Protein AF-A0A9P6AZ97-F1 (afdb_monomer_lite)

Foldseek 3Di:
DDDPCVVLVVLVVVLVVLVVCVVVLLVVLVVVLVVLVVVLVVLVVVLVVLVVVLVVCVVPVPDDPVVSVVSVVVSVVSVVVSVVSVVVSVVSVVVSVVVVVVSVVVSLVSLVVSCVVPVVRDPVVPPDDDDDVPDDPDPPPPDPPDPDDPPPPPPPDDDD

InterPro domains:
  IPR024610 Inhibitor of growth protein, N-terminal histone-binding [PF12998] (12-104)
  IPR024610 Inhibitor of growth protein, N-terminal histone-binding [SM01408] (11-114)

Secondary structure (DSSP, 8-state):
-----HHHHHHHHHHHHHHHHHHHHHHHHHHHHHHHHHHHHHHHHHHHHHHHHHHHHHHSTTS-HHHHHHHHHHHHHHHHHHHHHHHHHHHHHHHHHHHHHHHHHHHHHHHHHHHHH-TT--GGGG------TTSPPP-----TT--SS-TTSSSS----

Radius of gyration: 26.6 Å; chains: 1; bounding box: 50×42×85 Å

pLDDT: mean 80.73, std 18.34, range [37.97, 96.88]

Organism: NCBI:txid1448309

Sequence (160 aa):
MAQPSGPVQVLLSDYTDTLSSLPGELTRSFSDLRELDAVLRSSIESITRKIMLLTSLVENDTVAPSERLVLILDIADDAQRLKMGSEDKIRVAGKACEELVHTHAHANVLLTQISTVMERFSSTLSVHSTTYPHVAPPRFYPSPASTAADASACLLLVPT

Structure (mmCIF, N/CA/C/O backbone):
data_AF-A0A9P6AZ97-F1
#
_entry.id   AF-A0A9P6AZ97-F1
#
loop_
_atom_site.group_PDB
_atom_site.id
_atom_site.type_symbol
_atom_site.label_atom_id
_atom_site.label_alt_id
_atom_site.label_comp_id
_atom_site.label_asym_id
_atom_site.label_entity_id
_atom_site.label_seq_id
_atom_site.pdbx_PDB_ins_code
_atom_site.Cartn_x
_atom_site.Cartn_y
_atom_site.Cartn_z
_atom_site.occupancy
_atom_site.B_iso_or_equiv
_atom_site.auth_seq_id
_atom_site.auth_comp_id
_atom_site.auth_asym_id
_atom_site.auth_atom_id
_atom_site.pdbx_PDB_model_num
ATOM 1 N N . MET A 1 1 ? 23.359 0.447 -50.391 1.00 37.97 1 MET A N 1
ATOM 2 C CA . MET A 1 1 ? 22.410 -0.220 -49.474 1.00 37.97 1 MET A CA 1
ATOM 3 C C . MET A 1 1 ? 23.175 -0.556 -48.203 1.00 37.97 1 MET A C 1
ATOM 5 O O . MET A 1 1 ? 23.822 -1.589 -48.153 1.00 37.97 1 MET A O 1
ATOM 9 N N . ALA A 1 2 ? 23.226 0.367 -47.243 1.00 43.22 2 ALA A N 1
ATOM 10 C CA . ALA A 1 2 ? 23.949 0.164 -45.989 1.00 43.22 2 ALA A CA 1
ATOM 11 C C . ALA A 1 2 ? 22.929 -0.215 -44.912 1.00 43.22 2 ALA A C 1
ATOM 13 O O . ALA A 1 2 ? 22.147 0.625 -44.480 1.00 43.22 2 ALA A O 1
ATOM 14 N N . GLN A 1 3 ? 22.903 -1.491 -44.541 1.00 52.19 3 GLN A N 1
ATOM 15 C CA . GLN A 1 3 ? 22.182 -1.998 -43.377 1.00 52.19 3 GLN A CA 1
ATOM 16 C C . GLN A 1 3 ? 23.176 -2.095 -42.213 1.00 52.19 3 GLN A C 1
ATOM 18 O O . GLN A 1 3 ? 24.012 -2.997 -42.216 1.00 52.19 3 GLN A O 1
ATOM 23 N N . PRO A 1 4 ? 23.089 -1.191 -41.222 1.00 48.56 4 PRO A N 1
ATOM 24 C CA . PRO A 1 4 ? 23.518 -1.497 -39.863 1.00 48.56 4 PRO A CA 1
ATOM 25 C C . PRO A 1 4 ? 22.366 -1.264 -38.864 1.00 48.56 4 PRO A C 1
ATOM 27 O O . PRO A 1 4 ? 22.580 -0.784 -37.759 1.00 48.56 4 PRO A O 1
ATOM 30 N N . SER A 1 5 ? 21.119 -1.553 -39.254 1.00 59.31 5 SER A N 1
ATOM 31 C CA . SER A 1 5 ? 19.910 -1.256 -38.460 1.00 59.31 5 SER A CA 1
ATOM 32 C C . SER A 1 5 ? 19.482 -2.363 -37.488 1.00 59.31 5 SER A C 1
ATOM 34 O O . SER A 1 5 ? 18.664 -2.109 -36.609 1.00 59.31 5 SER A O 1
ATOM 36 N N . GLY A 1 6 ? 20.048 -3.570 -37.600 1.00 74.75 6 GLY A N 1
ATOM 37 C CA . GLY A 1 6 ? 19.711 -4.721 -36.750 1.00 74.75 6 GLY A CA 1
ATOM 38 C C . GLY A 1 6 ? 19.836 -4.474 -35.236 1.00 74.75 6 GLY A C 1
ATOM 39 O O . GLY A 1 6 ? 18.855 -4.684 -34.527 1.00 74.75 6 GLY A O 1
ATOM 40 N N . PRO A 1 7 ? 20.984 -3.995 -34.713 1.00 81.62 7 PRO A N 1
ATOM 41 C CA . PRO A 1 7 ? 21.157 -3.834 -33.266 1.00 81.62 7 PRO A CA 1
ATOM 42 C C . PRO A 1 7 ? 20.297 -2.704 -32.687 1.00 81.62 7 PRO A C 1
ATOM 44 O O . PRO A 1 7 ? 19.742 -2.850 -31.604 1.00 81.62 7 PRO A O 1
ATOM 47 N N . VAL A 1 8 ? 20.118 -1.602 -33.424 1.00 84.38 8 VAL A N 1
ATOM 48 C CA . VAL A 1 8 ? 19.271 -0.477 -32.989 1.00 84.38 8 VAL A CA 1
ATOM 49 C C . VAL A 1 8 ? 17.804 -0.890 -32.921 1.00 84.38 8 VAL A C 1
ATOM 51 O O . VAL A 1 8 ? 17.103 -0.506 -31.993 1.00 84.38 8 VAL A O 1
ATOM 54 N N . GLN A 1 9 ? 17.337 -1.693 -33.879 1.00 86.00 9 GLN A N 1
ATOM 55 C CA . GLN A 1 9 ? 15.957 -2.166 -33.898 1.00 86.00 9 GLN A CA 1
ATOM 56 C C . GLN A 1 9 ? 15.653 -3.096 -32.716 1.00 86.00 9 GLN A C 1
ATOM 58 O O . GLN A 1 9 ? 14.571 -3.002 -32.144 1.00 86.00 9 GLN A O 1
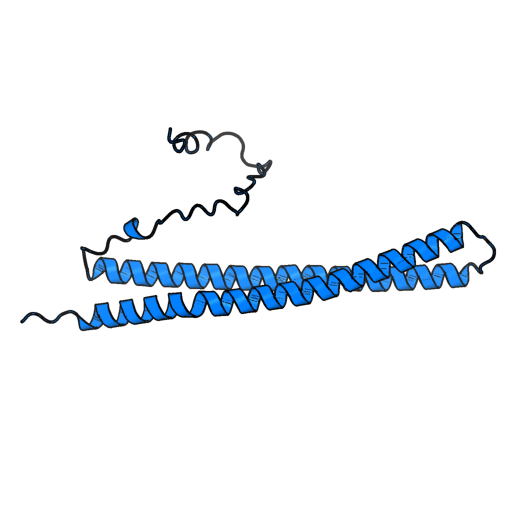ATOM 63 N N . VAL A 1 10 ? 16.613 -3.937 -32.315 1.00 89.81 10 VAL A N 1
ATOM 64 C CA . VAL A 1 10 ? 16.490 -4.779 -31.114 1.00 89.81 10 VAL A CA 1
ATOM 65 C C . VAL A 1 10 ? 16.435 -3.921 -29.848 1.00 89.81 10 VAL A C 1
ATOM 67 O O . VAL A 1 10 ? 15.526 -4.099 -29.045 1.00 89.81 10 VAL A O 1
ATOM 70 N N . LEU A 1 11 ? 17.337 -2.943 -29.700 1.00 89.62 11 LEU A N 1
ATOM 71 C CA . LEU A 1 11 ? 17.352 -2.045 -28.536 1.00 89.62 11 LEU A CA 1
ATOM 72 C C . LEU A 1 11 ? 16.086 -1.180 -28.436 1.00 89.62 11 LEU A C 1
ATOM 74 O O . LEU A 1 11 ? 15.573 -0.953 -27.344 1.00 89.62 11 LEU A O 1
ATOM 78 N N . LEU A 1 12 ? 15.560 -0.703 -29.568 1.00 88.12 12 LEU A N 1
ATOM 79 C CA . LEU A 1 12 ? 14.305 0.051 -29.605 1.00 88.12 12 LEU A CA 1
ATOM 80 C C . LEU A 1 12 ? 13.091 -0.824 -29.291 1.00 88.12 12 LEU A C 1
ATOM 82 O O . LEU A 1 12 ? 12.158 -0.338 -28.653 1.00 88.12 12 LEU A O 1
ATOM 86 N N . SER A 1 13 ? 13.095 -2.087 -29.729 1.00 91.44 13 SER A N 1
ATOM 87 C CA . SER A 1 13 ? 12.058 -3.053 -29.357 1.00 91.44 13 SER A CA 1
ATOM 88 C C . SER A 1 13 ? 12.052 -3.257 -27.847 1.00 91.44 13 SER A C 1
ATOM 90 O O . SER A 1 13 ? 11.027 -3.027 -27.226 1.00 91.44 13 SER A O 1
ATOM 92 N N . ASP A 1 14 ? 13.208 -3.557 -27.251 1.00 91.56 14 ASP A N 1
ATOM 93 C CA . ASP A 1 14 ? 13.346 -3.798 -25.808 1.00 91.56 14 ASP A CA 1
ATOM 94 C C . ASP A 1 14 ? 12.985 -2.556 -24.966 1.00 91.56 14 ASP A C 1
ATOM 96 O O . ASP A 1 14 ? 12.302 -2.628 -23.941 1.00 91.56 14 ASP A O 1
ATOM 100 N N . TYR A 1 15 ? 13.352 -1.365 -25.449 1.00 90.88 15 TYR A N 1
ATOM 101 C CA . TYR A 1 15 ? 12.935 -0.105 -24.833 1.00 90.88 15 TYR A CA 1
ATOM 102 C C . TYR A 1 15 ? 11.414 0.094 -24.903 1.00 90.88 15 TYR A C 1
ATOM 104 O O . TYR A 1 15 ? 10.791 0.494 -23.919 1.00 90.88 15 TYR A O 1
ATOM 112 N N . THR A 1 16 ? 10.802 -0.211 -26.049 1.00 91.62 16 THR A N 1
ATOM 113 C CA . THR A 1 16 ? 9.345 -0.132 -26.229 1.00 91.62 16 THR A CA 1
ATOM 114 C C . THR A 1 16 ? 8.628 -1.149 -25.345 1.00 91.62 16 THR A C 1
ATOM 116 O O . THR A 1 16 ? 7.623 -0.806 -24.723 1.00 91.62 16 THR A O 1
ATOM 119 N N . ASP A 1 17 ? 9.170 -2.360 -25.229 1.00 93.12 17 ASP A N 1
ATOM 120 C CA . ASP A 1 17 ? 8.641 -3.418 -24.374 1.00 93.12 17 ASP A CA 1
ATOM 121 C C . ASP A 1 17 ? 8.677 -2.976 -22.902 1.00 93.12 17 ASP A C 1
ATOM 123 O O . ASP A 1 17 ? 7.646 -3.032 -22.227 1.00 93.12 17 ASP A O 1
ATOM 127 N N . THR A 1 18 ? 9.796 -2.395 -22.452 1.00 92.00 18 THR A N 1
ATOM 128 C CA . THR A 1 18 ? 9.945 -1.795 -21.111 1.00 92.00 18 THR A CA 1
ATOM 129 C C . THR A 1 18 ? 8.915 -0.682 -20.857 1.00 92.00 18 THR A C 1
ATOM 131 O O . THR A 1 18 ? 8.304 -0.616 -19.790 1.00 92.00 18 THR A O 1
ATOM 134 N N . LEU A 1 19 ? 8.678 0.204 -21.832 1.00 90.31 19 LEU A N 1
ATOM 135 C CA . LEU A 1 19 ? 7.667 1.262 -21.704 1.00 90.31 19 LEU A CA 1
ATOM 136 C C . LEU A 1 19 ? 6.235 0.716 -21.691 1.00 90.31 19 LEU A C 1
ATOM 138 O O . LEU A 1 19 ? 5.358 1.301 -21.056 1.00 90.31 19 LEU A O 1
ATOM 142 N N . SER A 1 20 ? 5.990 -0.384 -22.400 1.00 91.94 20 SER A N 1
ATOM 143 C CA . SER A 1 20 ? 4.664 -0.986 -22.508 1.00 91.94 20 SER A CA 1
ATOM 144 C C . SER A 1 20 ? 4.255 -1.770 -21.257 1.00 91.94 20 SER A C 1
ATOM 146 O O . SER A 1 20 ? 3.064 -1.823 -20.946 1.00 91.94 20 SER A O 1
ATOM 148 N N . SER A 1 21 ? 5.213 -2.341 -20.513 1.00 91.50 21 SER A N 1
ATOM 149 C CA . SER A 1 21 ? 4.928 -3.099 -19.285 1.00 91.50 21 SER A CA 1
ATOM 150 C C . SER A 1 21 ? 4.661 -2.194 -18.076 1.00 91.50 21 SER A C 1
ATOM 152 O O . SER A 1 21 ? 3.830 -2.526 -17.224 1.00 91.50 21 SER A O 1
ATOM 154 N N . LEU A 1 22 ? 5.291 -1.014 -18.036 1.00 90.88 22 LEU A N 1
ATOM 155 C CA . LEU A 1 22 ? 5.261 -0.093 -16.897 1.00 90.88 22 LEU A CA 1
ATOM 156 C C . LEU A 1 22 ? 3.840 0.290 -16.420 1.00 90.88 22 LEU A C 1
ATOM 158 O O . LEU A 1 22 ? 3.586 0.216 -15.214 1.00 90.88 22 LEU A O 1
ATOM 162 N N . PRO A 1 23 ? 2.875 0.666 -17.288 1.00 91.56 23 PRO A N 1
ATOM 163 C CA . PRO A 1 23 ? 1.525 1.008 -16.832 1.00 91.56 23 PRO A CA 1
ATOM 164 C C . PRO A 1 23 ? 0.812 -0.160 -16.138 1.00 91.56 23 PRO A C 1
ATOM 166 O O . PRO A 1 23 ? 0.045 0.054 -15.195 1.00 91.56 23 PRO A O 1
ATOM 169 N N . GLY A 1 24 ? 1.064 -1.393 -16.586 1.00 93.06 24 GLY A N 1
ATOM 170 C CA . GLY A 1 24 ? 0.479 -2.601 -16.006 1.00 93.06 24 GLY A CA 1
ATOM 171 C C . GLY A 1 24 ? 1.042 -2.901 -14.618 1.00 93.06 24 GLY A C 1
ATOM 172 O O . GLY A 1 24 ? 0.282 -3.124 -13.674 1.00 93.06 24 GLY A O 1
ATOM 173 N N . GLU A 1 25 ? 2.365 -2.835 -14.475 1.00 91.44 25 GLU A N 1
ATOM 174 C 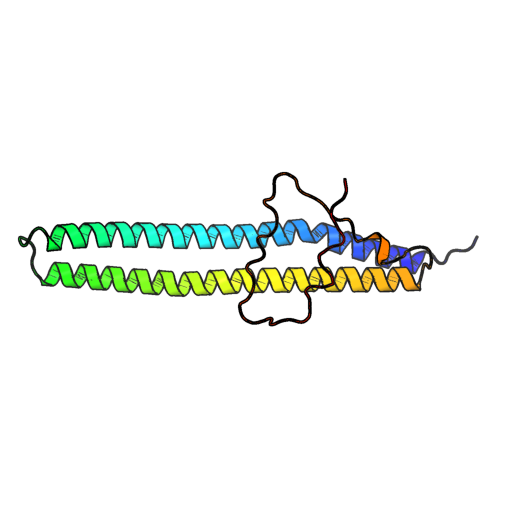CA . GLU A 1 25 ? 3.064 -3.008 -13.194 1.00 91.44 25 GLU A CA 1
ATOM 175 C C . GLU A 1 25 ? 2.627 -1.957 -12.162 1.00 91.44 25 GLU A C 1
ATOM 177 O O . GLU A 1 25 ? 2.313 -2.278 -11.010 1.00 91.44 25 GLU A O 1
ATOM 182 N N . LEU A 1 26 ? 2.507 -0.700 -12.593 1.00 91.38 26 LEU A N 1
ATOM 183 C CA . LEU A 1 26 ? 2.070 0.398 -11.738 1.00 91.38 26 LEU A CA 1
ATOM 184 C C . LEU A 1 26 ? 0.603 0.245 -11.305 1.00 91.38 26 LEU A C 1
ATOM 186 O O . LEU A 1 26 ? 0.261 0.449 -10.142 1.00 91.38 26 LEU A O 1
ATOM 190 N N . THR A 1 27 ? -0.273 -0.168 -12.223 1.00 95.12 27 THR A N 1
ATOM 191 C CA . THR A 1 27 ? -1.686 -0.430 -11.906 1.00 95.12 27 THR A CA 1
ATOM 192 C C . THR A 1 27 ? -1.818 -1.529 -10.858 1.00 95.12 27 THR A C 1
ATOM 194 O O . THR A 1 27 ? -2.600 -1.397 -9.915 1.00 95.12 27 THR A O 1
ATOM 197 N N . ARG A 1 28 ? -1.027 -2.597 -10.996 1.00 94.56 28 ARG A N 1
ATOM 198 C CA . ARG A 1 28 ? -1.014 -3.707 -10.047 1.00 94.56 28 ARG A CA 1
ATOM 199 C C . ARG A 1 28 ? -0.554 -3.255 -8.662 1.00 94.56 28 ARG A C 1
ATOM 201 O O . ARG A 1 28 ? -1.281 -3.457 -7.696 1.00 94.56 28 ARG A O 1
ATOM 208 N N . SER A 1 29 ? 0.594 -2.584 -8.569 1.00 94.12 29 SER A N 1
ATOM 209 C CA . SER A 1 29 ? 1.126 -2.114 -7.282 1.00 94.12 29 SER A CA 1
ATOM 210 C C . SER A 1 29 ? 0.195 -1.119 -6.576 1.00 94.12 29 SER A C 1
ATOM 212 O O . SER A 1 29 ? -0.002 -1.212 -5.364 1.00 94.12 29 SER A O 1
ATOM 214 N N . PHE A 1 30 ? -0.455 -0.207 -7.309 1.00 94.56 30 PHE A N 1
ATOM 215 C CA . PHE A 1 30 ? -1.462 0.679 -6.718 1.00 94.56 30 PHE A CA 1
ATOM 216 C C . PHE A 1 30 ? -2.740 -0.049 -6.305 1.00 94.56 30 PHE A C 1
ATOM 218 O O . PHE A 1 30 ? -3.362 0.353 -5.321 1.00 94.56 30 PHE A O 1
ATOM 225 N N . SER A 1 31 ? -3.145 -1.097 -7.023 1.00 96.56 31 SER A N 1
ATOM 226 C CA . SER A 1 31 ? -4.274 -1.934 -6.611 1.00 96.56 31 SER A CA 1
ATOM 227 C C . SER A 1 31 ? -3.982 -2.612 -5.273 1.00 96.56 31 SER A C 1
ATOM 229 O O . SER A 1 31 ? -4.793 -2.497 -4.355 1.00 96.56 31 SER A O 1
ATOM 231 N N . ASP A 1 32 ? -2.798 -3.211 -5.129 1.00 95.75 32 ASP A N 1
ATOM 232 C CA . ASP A 1 32 ? -2.361 -3.860 -3.888 1.00 95.75 32 ASP A CA 1
ATOM 233 C C . ASP A 1 32 ? -2.324 -2.850 -2.724 1.00 95.75 32 ASP A C 1
ATOM 235 O O . ASP A 1 32 ? -2.835 -3.107 -1.633 1.00 95.75 32 ASP A O 1
ATOM 239 N N . LEU A 1 33 ? -1.802 -1.640 -2.964 1.00 95.88 33 LEU A N 1
ATOM 240 C CA . LEU A 1 33 ? -1.801 -0.566 -1.964 1.00 95.88 33 LEU A CA 1
ATOM 241 C C . LEU A 1 33 ? -3.210 -0.114 -1.564 1.00 95.88 33 LEU A C 1
ATOM 243 O O . LEU A 1 33 ? -3.432 0.225 -0.400 1.00 95.88 33 LEU A O 1
ATOM 247 N N . ARG A 1 34 ? -4.158 -0.086 -2.506 1.00 95.81 34 ARG A N 1
ATOM 248 C CA . ARG A 1 34 ? -5.557 0.275 -2.229 1.00 95.81 34 ARG A CA 1
ATOM 249 C C . ARG A 1 34 ? -6.282 -0.808 -1.445 1.00 95.81 34 ARG A C 1
ATOM 251 O O . ARG A 1 34 ? -7.094 -0.471 -0.588 1.00 95.81 34 ARG A O 1
ATOM 258 N N . GLU A 1 35 ? -5.999 -2.074 -1.724 1.00 96.12 35 GLU A N 1
ATOM 259 C CA . GLU A 1 35 ? -6.546 -3.191 -0.958 1.00 96.12 35 GLU A CA 1
ATOM 260 C C . GLU A 1 35 ? -6.054 -3.145 0.493 1.00 96.12 35 GLU A C 1
ATOM 262 O O . GLU A 1 35 ? -6.869 -3.156 1.417 1.00 96.12 35 GLU A O 1
ATOM 267 N N . LEU A 1 36 ? -4.744 -2.960 0.701 1.00 95.94 36 LEU A N 1
ATOM 268 C CA . LEU A 1 36 ? -4.179 -2.768 2.039 1.00 95.94 36 LEU A CA 1
ATOM 269 C C . LEU A 1 36 ? -4.791 -1.553 2.748 1.00 95.94 36 LEU A C 1
ATOM 271 O O . LEU A 1 36 ? -5.167 -1.643 3.915 1.00 95.94 36 LEU A O 1
ATOM 275 N N . ASP A 1 37 ? -4.946 -0.424 2.053 1.00 95.69 37 ASP A N 1
ATOM 276 C CA . ASP A 1 37 ? -5.566 0.775 2.624 1.00 95.69 37 ASP A CA 1
ATOM 277 C C . ASP A 1 37 ? -7.017 0.537 3.066 1.00 95.69 37 ASP A C 1
ATOM 279 O O . ASP A 1 37 ? -7.408 0.964 4.153 1.00 95.69 37 ASP A O 1
ATOM 283 N N . ALA A 1 38 ? -7.799 -0.201 2.273 1.00 95.94 38 ALA A N 1
ATOM 284 C CA . ALA A 1 38 ? -9.168 -0.559 2.625 1.00 95.94 38 ALA A CA 1
ATOM 285 C C . ALA A 1 38 ? -9.225 -1.416 3.904 1.00 95.94 38 ALA A C 1
ATOM 287 O O . ALA A 1 38 ? -10.056 -1.158 4.781 1.00 95.94 38 ALA A O 1
ATOM 288 N N . VAL A 1 39 ? -8.311 -2.382 4.051 1.00 94.56 39 VAL A N 1
ATOM 289 C CA . VAL A 1 39 ? -8.197 -3.213 5.262 1.00 94.56 39 VAL A CA 1
ATOM 290 C C . VAL A 1 39 ? -7.843 -2.361 6.486 1.00 94.56 39 VAL A C 1
ATOM 292 O O . VAL A 1 39 ? -8.504 -2.464 7.524 1.00 94.56 39 VAL A O 1
ATOM 295 N N . LEU A 1 40 ? -6.854 -1.466 6.373 1.00 95.12 40 LEU A N 1
ATOM 296 C CA . LEU A 1 40 ? -6.465 -0.572 7.473 1.00 95.12 40 LEU A CA 1
ATOM 297 C C . LEU A 1 40 ? -7.595 0.377 7.862 1.00 95.12 40 LEU A C 1
ATOM 299 O O . LEU A 1 40 ? -7.843 0.592 9.049 1.00 95.12 40 LEU A O 1
ATOM 303 N N . ARG A 1 41 ? -8.320 0.908 6.876 1.00 95.38 41 ARG A N 1
ATOM 304 C CA . ARG A 1 41 ? -9.466 1.781 7.117 1.00 95.38 41 ARG A CA 1
ATOM 305 C C . ARG A 1 41 ? -10.563 1.062 7.897 1.00 95.38 41 ARG A C 1
ATOM 307 O O . ARG A 1 41 ? -11.060 1.614 8.875 1.00 95.38 41 ARG A O 1
ATOM 314 N N . SER A 1 42 ? -10.877 -0.184 7.540 1.00 94.12 42 SER A N 1
ATOM 315 C CA . SER A 1 42 ? -11.817 -1.009 8.309 1.00 94.12 42 SER A CA 1
ATOM 316 C C . SER A 1 42 ? -11.354 -1.207 9.760 1.00 94.12 42 SER A C 1
ATOM 318 O O . SER A 1 42 ? -12.167 -1.147 10.685 1.00 94.12 42 SER A O 1
ATOM 320 N N . SER A 1 43 ? -10.049 -1.401 9.985 1.00 94.19 43 SER A N 1
ATOM 321 C CA . SER A 1 43 ? -9.481 -1.524 11.334 1.00 94.19 43 SER A CA 1
ATOM 322 C C . SER A 1 43 ? -9.615 -0.226 12.143 1.00 94.19 43 SER A C 1
ATOM 324 O O . SER A 1 43 ? -9.994 -0.272 13.311 1.00 94.19 43 SER A O 1
ATOM 326 N N . ILE A 1 44 ? -9.362 0.937 11.534 1.00 96.00 44 ILE A N 1
ATOM 327 C CA . ILE A 1 44 ? -9.520 2.253 12.183 1.00 96.00 44 ILE A CA 1
ATOM 328 C C . ILE A 1 44 ? -10.981 2.505 12.562 1.00 96.00 44 ILE A C 1
ATOM 330 O O . ILE A 1 44 ? -11.268 2.982 13.663 1.00 96.00 44 ILE A O 1
ATOM 334 N N . GLU A 1 45 ? -11.915 2.175 11.670 1.00 96.06 45 GLU A N 1
ATOM 335 C CA . GLU A 1 45 ? -13.345 2.309 11.945 1.00 96.06 45 GLU A CA 1
ATOM 336 C C . GLU A 1 45 ? -13.784 1.396 13.099 1.00 96.06 45 GLU A C 1
ATOM 338 O O . GLU A 1 45 ? -14.523 1.844 13.976 1.00 96.06 45 GLU A O 1
ATOM 343 N N . SER A 1 46 ? -13.294 0.150 13.150 1.00 94.75 46 SER A N 1
ATOM 344 C CA . SER A 1 46 ? -13.533 -0.774 14.272 1.00 94.75 46 SER A CA 1
ATOM 345 C C . SER A 1 46 ? -13.030 -0.199 15.599 1.00 94.75 46 SER A C 1
ATOM 347 O O . SER A 1 46 ? -13.795 -0.099 16.562 1.00 94.75 46 SER A O 1
ATOM 349 N N . ILE A 1 47 ? -11.771 0.252 15.63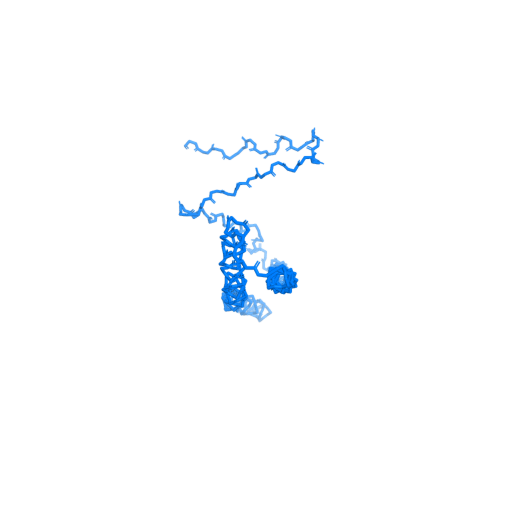3 1.00 96.31 47 ILE A N 1
ATOM 350 C CA . ILE A 1 47 ? -11.151 0.846 16.825 1.00 96.31 47 ILE A CA 1
ATOM 351 C C . ILE A 1 47 ? -11.943 2.070 17.286 1.00 96.31 47 ILE A C 1
ATOM 353 O O . ILE A 1 47 ? -12.265 2.186 18.464 1.00 96.31 47 ILE A O 1
ATOM 357 N N . THR A 1 48 ? -12.317 2.955 16.361 1.00 96.81 48 THR A N 1
ATOM 358 C CA . THR A 1 48 ? -13.069 4.175 16.682 1.00 96.81 48 THR A CA 1
ATOM 359 C C . THR A 1 48 ? -14.420 3.840 17.314 1.00 96.81 48 THR A C 1
ATOM 361 O O . THR A 1 48 ? -14.777 4.423 18.336 1.00 96.81 48 THR A O 1
ATOM 364 N N . ARG A 1 49 ? -15.151 2.853 16.774 1.00 96.88 49 ARG A N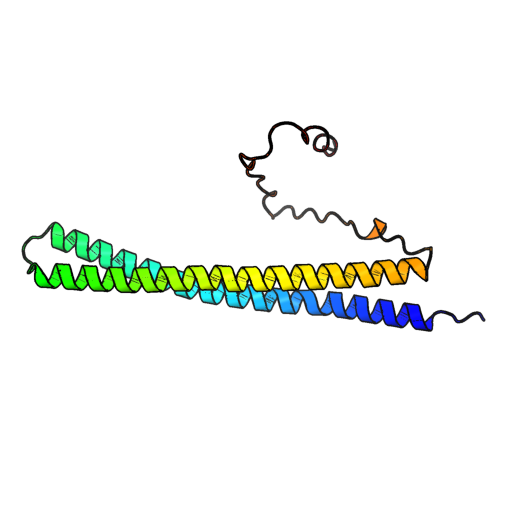 1
ATOM 365 C CA . ARG A 1 49 ? -16.419 2.390 17.363 1.00 96.88 49 ARG A CA 1
ATOM 366 C C . ARG A 1 49 ? -16.221 1.818 18.769 1.00 96.88 49 ARG A C 1
ATOM 368 O O . ARG A 1 49 ? -16.984 2.164 19.667 1.00 96.88 49 ARG A O 1
ATOM 375 N N . LYS A 1 50 ? -15.197 0.981 18.976 1.00 95.19 50 LYS A N 1
ATOM 376 C CA . LYS A 1 50 ? -14.878 0.407 20.296 1.00 95.19 50 LYS A CA 1
ATOM 377 C C . LYS A 1 50 ? -14.486 1.484 21.311 1.00 95.19 50 LYS A C 1
ATOM 379 O O . LYS A 1 50 ? -14.928 1.418 22.452 1.00 95.19 50 LYS A O 1
ATOM 384 N N . ILE A 1 51 ? -13.719 2.496 20.897 1.00 95.69 51 ILE A N 1
ATOM 385 C CA . ILE A 1 51 ? -13.362 3.641 21.746 1.00 95.69 51 ILE A CA 1
ATOM 386 C C . ILE A 1 51 ? -14.612 4.437 22.127 1.00 95.69 51 ILE A C 1
ATOM 388 O O . ILE A 1 51 ? -14.800 4.710 23.305 1.00 95.69 51 ILE A O 1
ATOM 392 N N . MET A 1 52 ? -15.495 4.757 21.175 1.00 95.19 52 MET A N 1
ATOM 393 C CA . MET A 1 52 ? -16.752 5.457 21.477 1.00 95.19 52 MET A CA 1
ATOM 394 C C . MET A 1 52 ? -17.623 4.671 22.466 1.00 95.19 52 MET A C 1
ATOM 396 O O . MET A 1 52 ? -18.196 5.250 23.388 1.00 95.19 52 MET A O 1
ATOM 400 N N . LEU A 1 53 ? -17.689 3.346 22.303 1.00 92.88 53 LEU A N 1
ATOM 401 C CA . LEU A 1 53 ? -18.388 2.468 23.235 1.00 92.88 53 LEU A CA 1
ATOM 402 C C . LEU A 1 53 ? -17.731 2.509 24.620 1.00 92.88 53 LEU A C 1
ATOM 404 O O . LEU A 1 53 ? -18.428 2.727 25.608 1.00 92.88 53 LEU A O 1
ATOM 408 N N . LEU A 1 54 ? -16.402 2.396 24.700 1.00 92.50 54 LEU A N 1
ATOM 409 C CA . LEU A 1 54 ? -15.663 2.499 25.960 1.00 92.50 54 LEU A CA 1
ATOM 410 C C . LEU A 1 54 ? -15.925 3.838 26.658 1.00 92.50 54 LEU A C 1
ATOM 412 O O . LEU A 1 54 ? -16.187 3.845 27.856 1.00 92.50 54 LEU A O 1
ATOM 416 N N . THR A 1 55 ? -15.913 4.953 25.923 1.00 92.50 55 THR A N 1
ATOM 417 C CA . THR A 1 55 ? -16.234 6.281 26.463 1.00 92.50 55 THR A CA 1
ATOM 418 C C . THR A 1 55 ? -17.626 6.293 27.092 1.00 92.50 55 THR A C 1
ATOM 420 O O . THR A 1 55 ? -17.761 6.687 28.247 1.00 92.50 55 THR A O 1
ATOM 423 N N . SER A 1 56 ? -18.639 5.753 26.405 1.00 91.38 56 SER A N 1
ATOM 424 C CA . SER A 1 56 ? -20.001 5.677 26.952 1.00 91.38 56 SER A CA 1
ATOM 425 C C . SER A 1 56 ? -20.114 4.798 28.208 1.00 91.38 56 SER A C 1
ATOM 427 O O . SER A 1 56 ? -20.907 5.100 29.098 1.00 91.38 56 SER A O 1
ATOM 429 N N . LEU A 1 57 ? -19.303 3.736 28.315 1.00 88.69 57 LEU A N 1
ATOM 430 C CA . LEU A 1 57 ? -19.246 2.850 29.486 1.00 88.69 57 LEU A CA 1
ATOM 431 C C . LEU A 1 57 ? -18.460 3.441 30.663 1.00 88.69 57 LEU A C 1
ATOM 433 O O . LEU A 1 57 ? -18.624 3.011 31.803 1.00 88.69 57 LEU A O 1
ATOM 437 N N . VAL A 1 58 ? -17.557 4.382 30.399 1.00 87.00 58 VAL A N 1
ATOM 438 C CA . VAL A 1 58 ? -16.846 5.126 31.445 1.00 87.00 58 VAL A CA 1
ATOM 439 C C . VAL A 1 58 ? -17.737 6.233 32.004 1.00 87.00 58 VAL A C 1
ATOM 441 O O . VAL A 1 58 ? -17.723 6.469 33.207 1.00 87.00 58 VAL A O 1
ATOM 444 N N . GLU A 1 59 ? -18.538 6.877 31.154 1.00 88.31 59 GLU A N 1
ATOM 445 C CA . GLU A 1 59 ? -19.505 7.901 31.567 1.00 88.31 59 GLU A CA 1
ATOM 446 C C . GLU A 1 59 ? -20.696 7.310 32.340 1.00 88.31 59 GLU A C 1
ATOM 448 O O . GLU A 1 59 ? -21.194 7.935 33.276 1.00 88.31 59 GLU A O 1
ATOM 453 N N . ASN A 1 60 ? -21.130 6.095 31.990 1.00 80.69 60 ASN A N 1
ATOM 454 C CA . ASN A 1 60 ? -22.201 5.377 32.677 1.00 80.69 60 ASN A CA 1
ATOM 455 C C . ASN A 1 60 ? -21.613 4.244 33.537 1.00 80.69 60 ASN A C 1
ATOM 457 O O . ASN A 1 60 ? -21.356 3.151 33.037 1.00 80.69 60 ASN A O 1
ATOM 461 N N . ASP A 1 61 ? -21.437 4.466 34.844 1.00 71.31 61 ASP A N 1
ATOM 462 C CA . ASP A 1 61 ? -20.814 3.498 35.776 1.00 71.31 61 ASP A CA 1
ATOM 463 C C . ASP A 1 61 ? -21.712 2.287 36.128 1.00 71.31 61 ASP A C 1
ATOM 465 O O . ASP A 1 61 ? -21.598 1.670 37.183 1.00 71.31 61 ASP A O 1
ATOM 469 N N . THR A 1 62 ? -22.644 1.930 35.245 1.00 74.94 62 THR A N 1
ATOM 470 C CA . THR A 1 62 ? -23.547 0.784 35.414 1.00 74.94 62 THR A CA 1
ATOM 471 C C . THR A 1 62 ? -22.903 -0.548 35.029 1.00 74.94 62 THR A C 1
ATOM 473 O O . THR A 1 62 ? -23.487 -1.599 35.283 1.00 74.94 62 THR A O 1
ATOM 476 N N . VAL A 1 63 ? -21.727 -0.523 34.392 1.00 79.12 63 VAL A N 1
ATOM 477 C CA . VAL A 1 63 ? -21.067 -1.706 33.823 1.00 79.12 63 VAL A CA 1
ATOM 478 C C . VAL A 1 63 ? -19.886 -2.172 34.674 1.00 79.12 63 VAL A C 1
ATOM 480 O O . VAL A 1 63 ? -19.120 -1.378 35.222 1.00 79.12 63 VAL A O 1
ATOM 483 N N . ALA A 1 64 ? -19.725 -3.494 34.773 1.00 84.12 64 ALA A N 1
ATOM 484 C CA . ALA A 1 64 ? -18.679 -4.113 35.571 1.00 84.12 64 ALA A CA 1
ATOM 485 C C . ALA A 1 64 ? -17.271 -3.707 35.077 1.00 84.12 64 ALA A C 1
ATOM 487 O O . ALA A 1 64 ? -17.003 -3.724 33.872 1.00 84.12 64 ALA A O 1
ATOM 488 N N . PRO A 1 65 ? -16.316 -3.416 35.985 1.00 84.44 65 PRO A N 1
ATOM 489 C CA . PRO A 1 65 ? -14.937 -3.085 35.616 1.00 84.44 65 PRO A CA 1
ATOM 490 C C . PRO A 1 65 ? -14.260 -4.119 34.703 1.00 84.44 65 PRO A C 1
ATOM 492 O O . PRO A 1 65 ? -13.440 -3.751 33.866 1.00 84.44 65 PRO A O 1
ATOM 495 N N . SER A 1 66 ? -14.622 -5.397 34.831 1.00 87.19 66 SER A N 1
ATOM 496 C CA . SER A 1 66 ? -14.105 -6.485 33.997 1.00 87.19 66 SER A CA 1
ATOM 497 C C . SER A 1 66 ? -14.460 -6.330 32.519 1.00 87.19 66 SER A C 1
ATOM 499 O O . SER A 1 66 ? -13.618 -6.579 31.666 1.00 87.19 66 SER A O 1
ATOM 501 N N . GLU A 1 67 ? -15.676 -5.885 32.203 1.00 86.31 67 GLU A N 1
ATOM 502 C CA . GLU A 1 67 ? -16.140 -5.726 30.819 1.00 86.31 67 GLU A CA 1
ATOM 503 C C . GLU A 1 67 ? -15.428 -4.553 30.127 1.00 86.31 67 GLU A C 1
ATOM 505 O O . GLU A 1 67 ? -15.028 -4.651 28.968 1.00 86.31 67 GLU A O 1
ATOM 510 N N . ARG A 1 68 ? -15.137 -3.485 30.883 1.00 89.31 68 ARG A N 1
ATOM 511 C CA . ARG A 1 68 ? -14.301 -2.365 30.419 1.00 89.31 68 ARG A CA 1
ATOM 512 C C . ARG A 1 68 ? -12.871 -2.812 30.100 1.00 89.31 68 ARG A C 1
ATOM 514 O O . ARG A 1 68 ? -12.316 -2.402 29.085 1.00 89.31 68 ARG A O 1
ATOM 521 N N . LEU A 1 69 ? -12.280 -3.663 30.943 1.00 90.88 69 LEU A N 1
ATOM 522 C CA . LEU A 1 69 ? -10.932 -4.195 30.714 1.00 90.88 69 LEU A CA 1
ATOM 523 C C . LEU A 1 69 ? -10.863 -5.100 29.481 1.00 90.88 69 LEU A C 1
ATOM 525 O O . LEU A 1 69 ? -9.902 -5.001 28.722 1.00 90.88 69 LEU A O 1
ATOM 529 N N . VAL A 1 70 ? -11.881 -5.936 29.257 1.00 92.88 70 VAL A N 1
ATOM 530 C CA . VAL A 1 70 ? -11.979 -6.763 28.043 1.00 92.88 70 VAL A CA 1
ATOM 531 C C . VAL A 1 70 ? -12.012 -5.880 26.799 1.00 92.88 70 VAL A C 1
ATOM 533 O O . VAL A 1 70 ? -11.247 -6.104 25.867 1.00 92.88 70 VAL A O 1
ATOM 536 N N . LEU A 1 71 ? -12.816 -4.816 26.812 1.00 93.12 71 LEU A N 1
ATOM 537 C CA . LEU A 1 71 ? -12.901 -3.897 25.680 1.00 93.12 71 LEU A CA 1
ATOM 538 C C . LEU A 1 71 ? -11.575 -3.168 25.403 1.00 93.12 71 LEU A C 1
ATOM 540 O O . LEU A 1 71 ? -11.222 -2.946 24.247 1.00 93.12 71 LEU A O 1
ATOM 544 N N . ILE A 1 72 ? -10.820 -2.814 26.447 1.00 94.31 72 ILE A N 1
ATOM 545 C CA . ILE A 1 72 ? -9.480 -2.226 26.299 1.00 94.31 72 ILE A CA 1
ATOM 546 C C . ILE A 1 72 ? -8.510 -3.230 25.667 1.00 94.31 72 ILE A C 1
ATOM 548 O O . ILE A 1 72 ? -7.743 -2.846 24.784 1.00 94.31 72 ILE A O 1
ATOM 552 N N . LEU A 1 73 ? -8.555 -4.498 26.083 1.00 95.62 73 LEU A N 1
ATOM 553 C CA . LEU A 1 73 ? -7.739 -5.559 25.491 1.00 95.62 73 LEU A CA 1
ATOM 554 C C . LEU A 1 73 ? -8.059 -5.720 23.996 1.00 95.62 73 LEU A C 1
ATOM 556 O O . LEU A 1 73 ? -7.156 -5.715 23.165 1.00 95.62 73 LEU A O 1
ATOM 560 N N . ASP A 1 74 ? -9.346 -5.739 23.648 1.00 95.06 74 ASP A N 1
ATOM 561 C CA . ASP A 1 74 ? -9.815 -5.835 22.265 1.00 95.06 74 ASP A CA 1
ATOM 562 C C . ASP A 1 74 ? -9.389 -4.638 21.398 1.00 95.06 74 ASP A C 1
ATOM 564 O O . ASP A 1 74 ? -9.181 -4.786 20.191 1.00 95.06 74 ASP A O 1
ATOM 568 N N . ILE A 1 75 ? -9.302 -3.438 21.982 1.00 95.75 75 ILE A N 1
ATOM 569 C CA . ILE A 1 75 ? -8.777 -2.243 21.305 1.00 95.75 75 ILE A CA 1
ATOM 570 C C . ILE A 1 75 ? -7.261 -2.359 21.124 1.00 95.75 75 ILE A C 1
ATOM 572 O O . ILE A 1 75 ? -6.752 -2.010 20.059 1.00 95.75 75 ILE A O 1
ATOM 576 N N . ALA A 1 76 ? -6.539 -2.841 22.137 1.00 96.00 76 ALA A N 1
ATOM 577 C CA . ALA A 1 76 ? -5.093 -3.024 22.072 1.00 96.00 76 ALA A CA 1
ATOM 578 C C . ALA A 1 76 ? -4.700 -4.035 20.982 1.00 96.00 76 ALA A C 1
ATOM 580 O O . ALA A 1 76 ? -3.795 -3.759 20.191 1.00 96.00 76 ALA A O 1
ATOM 581 N N . ASP A 1 77 ? -5.432 -5.144 20.877 1.00 94.56 77 ASP A N 1
ATOM 582 C CA . ASP A 1 77 ? -5.237 -6.151 19.832 1.00 94.56 77 ASP A CA 1
ATOM 583 C C . ASP A 1 77 ? -5.482 -5.576 18.429 1.00 94.56 77 ASP A C 1
ATOM 585 O O . ASP A 1 77 ? -4.674 -5.773 17.515 1.00 94.56 77 ASP A O 1
ATOM 589 N N . ASP A 1 78 ? -6.568 -4.821 18.240 1.00 93.88 78 ASP A N 1
ATOM 590 C CA . ASP A 1 78 ? -6.851 -4.169 16.957 1.00 93.88 78 ASP A CA 1
ATOM 591 C C . ASP A 1 78 ? -5.797 -3.104 16.613 1.00 93.88 78 ASP A C 1
ATOM 593 O O . ASP A 1 78 ? -5.386 -2.991 15.457 1.00 93.88 78 ASP A O 1
ATOM 597 N N . ALA A 1 79 ? -5.302 -2.355 17.602 1.00 95.44 79 ALA A N 1
ATOM 598 C CA . ALA A 1 79 ? -4.232 -1.380 17.407 1.00 95.44 79 ALA A CA 1
ATOM 599 C C . ALA A 1 79 ? -2.905 -2.052 17.013 1.00 95.44 79 ALA A C 1
ATOM 601 O O . ALA A 1 79 ? -2.185 -1.545 16.149 1.00 95.44 79 ALA A O 1
ATOM 602 N N . GLN A 1 80 ? -2.592 -3.218 17.586 1.00 95.06 80 GLN A N 1
ATOM 603 C CA . GLN A 1 80 ? -1.425 -4.004 17.190 1.00 95.06 80 GLN A CA 1
ATOM 604 C C . GLN A 1 80 ? -1.552 -4.502 15.744 1.00 95.06 80 GLN A C 1
ATOM 606 O O . GLN A 1 80 ? -0.594 -4.396 14.976 1.00 95.06 80 GLN A O 1
ATOM 611 N N . ARG A 1 81 ? -2.733 -4.988 15.338 1.00 92.50 81 ARG A N 1
ATOM 612 C CA . ARG A 1 81 ? -2.998 -5.378 13.940 1.00 92.50 81 ARG A CA 1
ATOM 613 C C . ARG A 1 81 ? -2.859 -4.195 12.987 1.00 92.50 81 ARG A C 1
ATOM 615 O O . ARG A 1 81 ? -2.217 -4.331 11.947 1.00 92.50 81 ARG A O 1
ATOM 622 N N . LEU A 1 82 ? -3.398 -3.032 13.359 1.00 95.56 82 LEU A N 1
ATOM 623 C CA . LEU A 1 82 ? -3.272 -1.801 12.579 1.00 95.56 82 LEU A CA 1
ATOM 624 C C . LEU A 1 82 ? -1.801 -1.407 12.390 1.00 95.56 82 LEU A C 1
ATOM 626 O O . LEU A 1 82 ? -1.402 -1.056 11.280 1.00 95.56 82 LEU A O 1
ATOM 630 N N . LYS A 1 83 ? -0.984 -1.513 13.446 1.00 95.62 83 LYS A N 1
ATOM 631 C CA . LYS A 1 83 ? 0.458 -1.252 13.370 1.00 95.62 83 LYS A CA 1
ATOM 632 C C . LYS A 1 83 ? 1.133 -2.172 12.352 1.00 95.62 83 LYS A C 1
ATOM 634 O O . LYS A 1 83 ? 1.771 -1.671 11.428 1.00 95.62 83 LYS A O 1
ATOM 639 N N . MET A 1 84 ? 0.943 -3.486 12.473 1.00 94.50 84 MET A N 1
ATOM 640 C CA . MET A 1 84 ? 1.540 -4.457 11.547 1.00 94.50 84 MET A CA 1
ATOM 641 C C . MET A 1 84 ? 1.091 -4.222 10.100 1.00 94.50 84 MET A C 1
ATOM 643 O O . MET A 1 84 ? 1.898 -4.285 9.177 1.00 94.50 84 MET A O 1
ATOM 647 N N . GLY A 1 85 ? -0.185 -3.895 9.888 1.00 94.50 85 GLY A N 1
ATOM 648 C CA . GLY A 1 85 ? -0.691 -3.595 8.553 1.00 94.50 85 GLY A CA 1
ATOM 649 C C . GLY A 1 85 ? -0.146 -2.278 7.977 1.00 94.50 85 GLY A C 1
ATOM 650 O O . GLY A 1 85 ? 0.054 -2.167 6.768 1.00 94.50 85 GLY A O 1
ATOM 651 N N . SER A 1 86 ? 0.154 -1.284 8.821 1.00 93.69 86 SER A N 1
ATOM 652 C CA . SER A 1 86 ? 0.813 -0.049 8.375 1.00 93.69 86 SER A CA 1
ATOM 653 C C . SER A 1 86 ? 2.267 -0.283 7.947 1.00 93.69 86 SER A C 1
ATOM 655 O O . SER A 1 86 ? 2.706 0.282 6.945 1.00 93.69 86 SER A O 1
ATOM 657 N N . GLU A 1 87 ? 2.988 -1.166 8.644 1.00 96.19 87 GLU A N 1
ATOM 658 C CA . GLU A 1 87 ? 4.335 -1.600 8.256 1.00 96.19 87 GLU A CA 1
ATOM 659 C C . GLU A 1 87 ? 4.302 -2.358 6.920 1.00 96.19 87 GLU A C 1
ATOM 661 O O . GLU A 1 87 ? 5.138 -2.114 6.046 1.00 96.19 87 GLU A O 1
ATOM 666 N N . ASP A 1 88 ? 3.290 -3.203 6.706 1.00 95.88 88 ASP A N 1
ATOM 667 C CA . ASP A 1 88 ? 3.112 -3.914 5.438 1.00 95.88 88 ASP A CA 1
ATOM 668 C C . ASP A 1 88 ? 2.826 -2.964 4.264 1.00 95.88 88 ASP A C 1
ATOM 670 O O . ASP A 1 88 ? 3.415 -3.098 3.189 1.00 95.88 88 ASP A O 1
ATOM 674 N N . LYS A 1 89 ? 2.012 -1.925 4.486 1.00 95.44 89 LYS A N 1
ATOM 675 C CA . LYS A 1 89 ? 1.768 -0.874 3.487 1.00 95.44 89 LYS A CA 1
ATOM 676 C C . LYS A 1 89 ? 3.058 -0.148 3.089 1.00 95.44 89 LYS A C 1
ATOM 678 O O . LYS A 1 89 ? 3.269 0.099 1.901 1.00 95.44 89 LYS A O 1
ATOM 683 N N . ILE A 1 90 ? 3.934 0.162 4.051 1.00 96.38 90 ILE A N 1
ATOM 684 C CA . ILE A 1 90 ? 5.253 0.764 3.778 1.00 96.38 90 ILE A CA 1
ATOM 685 C C . ILE A 1 90 ? 6.110 -0.192 2.949 1.00 96.38 90 ILE A C 1
ATOM 687 O O . ILE A 1 90 ? 6.716 0.225 1.964 1.00 96.38 90 ILE A O 1
ATOM 691 N N . ARG A 1 91 ? 6.135 -1.477 3.308 1.00 96.25 91 ARG A N 1
ATOM 692 C CA . ARG A 1 91 ? 6.908 -2.500 2.599 1.00 96.25 91 ARG A CA 1
ATOM 693 C C . ARG A 1 91 ? 6.457 -2.658 1.144 1.00 96.25 91 ARG A C 1
ATOM 695 O O . ARG A 1 91 ? 7.300 -2.696 0.251 1.00 96.25 91 ARG A O 1
ATOM 702 N N . VAL A 1 92 ? 5.149 -2.737 0.892 1.00 95.38 92 VAL A N 1
ATOM 703 C CA . VAL A 1 92 ? 4.604 -2.847 -0.474 1.00 95.38 92 VAL A CA 1
ATOM 704 C C . VAL A 1 92 ? 4.897 -1.586 -1.286 1.00 95.38 92 VAL A C 1
ATOM 706 O O . VAL A 1 92 ? 5.340 -1.695 -2.428 1.00 95.38 92 VAL A O 1
ATOM 709 N N . ALA A 1 93 ? 4.735 -0.399 -0.694 1.00 96.31 93 ALA A N 1
ATOM 710 C CA . ALA A 1 93 ? 5.067 0.859 -1.360 1.00 96.31 93 ALA A CA 1
ATOM 711 C C . ALA A 1 93 ? 6.566 0.966 -1.685 1.00 96.31 93 ALA A C 1
ATOM 713 O O . ALA A 1 93 ? 6.930 1.391 -2.780 1.00 96.31 93 ALA A O 1
ATOM 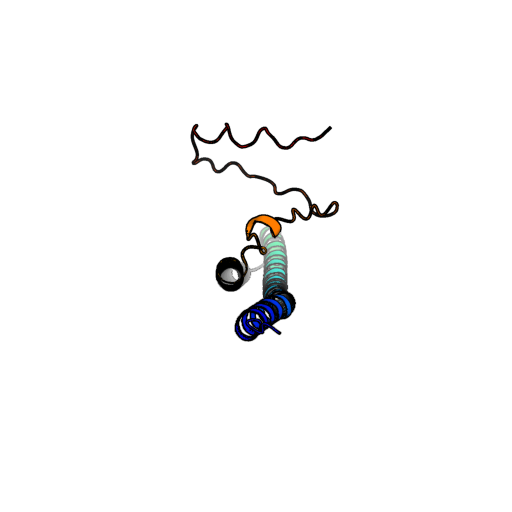714 N N . GLY A 1 94 ? 7.432 0.551 -0.756 1.00 96.12 94 GLY A N 1
ATOM 715 C CA . GLY A 1 94 ? 8.880 0.510 -0.953 1.00 96.12 94 GLY A CA 1
ATOM 716 C C . GLY A 1 94 ? 9.266 -0.396 -2.117 1.00 96.12 94 GLY A C 1
ATOM 717 O O . GLY A 1 94 ? 9.953 0.048 -3.031 1.00 96.12 94 GLY A O 1
ATOM 718 N N . LYS A 1 95 ? 8.726 -1.619 -2.152 1.00 94.50 95 LYS A N 1
ATOM 719 C CA . LYS A 1 95 ? 8.950 -2.569 -3.250 1.00 94.50 95 LYS A CA 1
ATOM 720 C C . LYS A 1 95 ? 8.503 -2.011 -4.605 1.00 94.50 95 LYS A C 1
ATOM 722 O O . LYS A 1 95 ? 9.246 -2.103 -5.573 1.00 94.50 95 LYS A O 1
ATOM 727 N N . ALA A 1 96 ? 7.322 -1.394 -4.668 1.00 95.12 96 ALA A N 1
ATOM 728 C CA . ALA A 1 96 ? 6.830 -0.767 -5.896 1.00 95.12 96 ALA A CA 1
ATOM 729 C C . ALA A 1 96 ? 7.727 0.397 -6.359 1.00 95.12 96 ALA A C 1
ATOM 731 O O . ALA A 1 96 ? 7.954 0.583 -7.554 1.00 95.12 96 ALA A O 1
ATOM 732 N N . CYS A 1 97 ? 8.265 1.175 -5.415 1.00 95.25 97 CYS A N 1
ATOM 733 C CA . CYS A 1 97 ? 9.213 2.247 -5.707 1.00 95.25 97 CYS A CA 1
ATOM 734 C C . CYS A 1 97 ? 10.536 1.697 -6.259 1.00 95.25 97 CYS A C 1
ATOM 736 O O . CYS A 1 97 ? 11.029 2.191 -7.270 1.00 95.25 97 CYS A O 1
ATOM 738 N N . GLU A 1 98 ? 11.089 0.656 -5.635 1.00 94.81 98 GLU A N 1
ATOM 739 C CA . GLU A 1 98 ? 12.309 -0.015 -6.096 1.00 94.81 98 GLU A CA 1
ATOM 740 C C . GLU A 1 98 ? 12.143 -0.588 -7.508 1.00 94.81 98 GLU A C 1
ATOM 742 O O . GLU A 1 98 ? 13.017 -0.393 -8.353 1.00 94.81 98 GLU A O 1
ATOM 747 N N . GLU A 1 99 ? 11.004 -1.225 -7.791 1.00 92.75 99 GLU A N 1
ATOM 748 C CA . GLU A 1 99 ? 10.652 -1.716 -9.128 1.00 92.75 99 GLU A CA 1
ATOM 749 C C . GLU A 1 99 ? 10.614 -0.572 -10.152 1.00 92.75 99 GLU A C 1
ATOM 751 O O . GLU A 1 99 ? 11.242 -0.666 -11.206 1.00 92.75 99 GLU A O 1
ATOM 756 N N . LEU A 1 100 ? 9.975 0.556 -9.825 1.00 92.62 100 LEU A N 1
ATOM 757 C CA . LEU A 1 100 ? 9.919 1.721 -10.712 1.00 92.62 100 LEU A CA 1
ATOM 758 C C . LEU A 1 100 ? 11.305 2.329 -10.961 1.00 92.62 100 LEU A C 1
ATOM 760 O O . LEU A 1 100 ? 11.642 2.657 -12.101 1.00 92.62 100 LEU A O 1
ATOM 764 N N . VAL A 1 101 ? 12.123 2.468 -9.915 1.00 93.00 101 VAL A N 1
ATOM 765 C CA . VAL A 1 101 ? 13.505 2.958 -10.025 1.00 93.00 101 VAL A CA 1
ATOM 766 C C . VAL A 1 101 ? 14.330 2.028 -10.910 1.00 93.00 101 VAL A C 1
ATOM 768 O O . VAL A 1 101 ? 15.080 2.508 -11.762 1.00 93.00 101 VAL A O 1
ATOM 771 N N . HIS A 1 102 ? 14.166 0.714 -10.757 1.00 92.62 102 HIS A N 1
ATOM 772 C CA . HIS A 1 102 ? 14.835 -0.282 -11.584 1.00 92.62 102 HIS A CA 1
ATOM 773 C C . HIS A 1 102 ? 14.414 -0.175 -13.057 1.00 92.62 102 HIS A C 1
ATOM 775 O O . HIS A 1 102 ? 15.277 -0.076 -13.929 1.00 92.62 102 HIS A O 1
ATOM 781 N N . THR A 1 103 ? 13.112 -0.119 -13.348 1.00 92.06 103 THR A N 1
ATOM 782 C CA . THR A 1 103 ? 12.592 0.021 -14.719 1.00 92.06 103 THR A CA 1
ATOM 783 C C . THR A 1 103 ? 13.047 1.334 -15.361 1.00 92.06 103 THR A C 1
ATOM 785 O O . THR A 1 103 ? 13.468 1.355 -16.518 1.00 92.06 103 THR A O 1
ATOM 788 N N . HIS A 1 104 ? 13.064 2.429 -14.598 1.00 90.31 104 HIS A N 1
ATOM 789 C CA . HIS A 1 104 ? 13.595 3.711 -15.056 1.00 90.31 104 HIS A CA 1
ATOM 790 C C . HIS A 1 104 ? 15.107 3.652 -15.335 1.00 90.31 104 HIS A C 1
ATOM 792 O O . HIS A 1 104 ? 15.575 4.176 -16.347 1.00 90.31 104 HIS A O 1
ATOM 798 N N . ALA A 1 105 ? 15.892 3.007 -14.469 1.00 91.44 105 ALA A N 1
ATOM 799 C CA . ALA A 1 105 ? 17.323 2.816 -14.692 1.00 91.44 105 ALA A CA 1
ATOM 800 C C . ALA A 1 105 ? 17.587 1.963 -15.944 1.00 91.44 105 ALA A C 1
ATOM 802 O O . ALA A 1 105 ? 18.418 2.343 -16.768 1.00 91.44 105 ALA A O 1
ATOM 803 N N . HIS A 1 106 ? 16.836 0.873 -16.131 1.00 92.62 106 HIS A N 1
ATOM 804 C CA . HIS A 1 106 ? 16.913 0.017 -17.316 1.00 92.62 106 HIS A CA 1
ATOM 805 C C . HIS A 1 106 ? 16.627 0.799 -18.604 1.00 92.62 106 HIS A C 1
ATOM 807 O O . HIS A 1 106 ? 17.439 0.798 -19.529 1.00 92.62 106 HIS A O 1
ATOM 813 N N . ALA A 1 107 ? 15.525 1.553 -18.628 1.00 90.19 107 ALA A N 1
ATOM 814 C CA . ALA A 1 107 ? 15.151 2.396 -19.757 1.00 90.19 107 ALA A CA 1
ATOM 815 C C . ALA A 1 107 ? 16.252 3.414 -20.111 1.00 90.19 107 ALA A C 1
ATOM 817 O O . ALA A 1 107 ? 16.565 3.608 -21.285 1.00 90.19 107 ALA A O 1
ATOM 818 N N . ASN A 1 108 ? 16.894 4.022 -19.107 1.00 88.94 108 ASN A N 1
ATOM 819 C CA . ASN A 1 108 ? 18.017 4.932 -19.330 1.00 88.94 108 ASN A CA 1
ATOM 820 C C . ASN A 1 108 ? 19.250 4.220 -19.896 1.00 88.94 108 ASN A C 1
ATOM 822 O O . ASN A 1 108 ? 19.887 4.750 -20.804 1.00 88.94 108 ASN A O 1
ATOM 826 N N . VAL A 1 109 ? 19.575 3.015 -19.417 1.00 90.88 109 VAL A N 1
ATOM 827 C CA . VAL A 1 109 ? 20.673 2.214 -19.982 1.00 90.88 109 VAL A CA 1
ATOM 828 C C . VAL A 1 109 ? 20.413 1.924 -21.461 1.00 90.88 109 VAL A C 1
ATOM 830 O O . VAL A 1 109 ? 21.283 2.205 -22.287 1.00 90.88 109 VAL A O 1
ATOM 833 N N . LEU A 1 110 ? 19.209 1.472 -21.824 1.00 89.56 110 LEU A N 1
ATOM 834 C CA . LEU A 1 110 ? 18.841 1.234 -23.224 1.00 89.56 110 LEU A CA 1
ATOM 835 C C . LEU A 1 110 ? 18.964 2.506 -24.076 1.00 89.56 110 LEU A C 1
ATOM 837 O O . LEU A 1 110 ? 19.556 2.474 -25.154 1.00 89.56 110 LEU A O 1
ATOM 841 N N . LEU A 1 111 ? 18.495 3.653 -23.575 1.00 86.31 111 LEU A N 1
ATOM 842 C CA . LEU A 1 111 ? 18.637 4.935 -24.272 1.00 86.31 111 LEU A CA 1
ATOM 843 C C . LEU A 1 111 ? 20.102 5.345 -24.463 1.00 86.31 111 LEU A C 1
ATOM 845 O O . LEU A 1 111 ? 20.465 5.817 -25.542 1.00 86.31 111 LEU A O 1
ATOM 849 N N . THR A 1 112 ? 20.963 5.143 -23.459 1.00 87.00 112 THR A N 1
ATOM 850 C CA . THR A 1 112 ? 22.402 5.427 -23.602 1.00 87.00 112 THR A CA 1
ATOM 851 C C . THR A 1 112 ? 23.053 4.530 -24.653 1.00 87.00 112 THR A C 1
ATOM 853 O O . THR A 1 112 ? 23.843 5.020 -25.455 1.00 87.00 112 THR A O 1
ATOM 856 N N . GLN A 1 113 ? 22.674 3.250 -24.723 1.00 88.25 113 GLN A N 1
ATOM 857 C CA . GLN A 1 113 ? 23.164 2.315 -25.740 1.00 88.25 113 GLN A CA 1
ATOM 858 C C . GLN A 1 113 ? 22.662 2.664 -27.147 1.00 88.25 113 GLN A C 1
ATOM 860 O O . GLN A 1 113 ? 23.410 2.567 -28.115 1.00 88.25 113 GLN A O 1
ATOM 865 N N . ILE A 1 114 ? 21.417 3.121 -27.286 1.00 85.94 114 ILE A N 1
ATOM 866 C CA . ILE A 1 114 ? 20.895 3.595 -28.576 1.00 85.94 114 ILE A CA 1
ATOM 867 C C . ILE A 1 114 ? 21.646 4.857 -29.020 1.00 85.94 114 ILE A C 1
ATOM 869 O O . ILE A 1 114 ? 21.989 4.983 -30.195 1.00 85.94 114 ILE A O 1
ATOM 873 N N . SER A 1 115 ? 21.945 5.764 -28.087 1.00 83.06 115 SER A N 1
ATOM 874 C CA . SER A 1 115 ? 22.666 7.013 -28.361 1.00 83.06 115 SER A CA 1
ATOM 875 C C . SER A 1 115 ? 24.106 6.779 -28.839 1.00 83.06 115 SER A C 1
ATOM 877 O O . SER A 1 115 ? 24.574 7.485 -29.731 1.00 83.06 115 SER A O 1
ATOM 879 N N . THR A 1 116 ? 24.800 5.754 -28.325 1.00 84.50 116 THR A N 1
ATOM 880 C CA . THR A 1 116 ? 26.157 5.407 -28.793 1.00 84.50 116 THR A CA 1
ATOM 881 C C . THR A 1 116 ? 26.168 4.797 -30.194 1.00 84.50 116 THR A C 1
ATOM 883 O O . THR A 1 116 ? 27.136 4.983 -30.928 1.00 84.50 116 THR A O 1
ATOM 886 N N . VAL A 1 117 ? 25.104 4.088 -30.587 1.00 82.31 117 VAL A N 1
ATOM 887 C CA . VAL A 1 117 ? 24.985 3.487 -31.927 1.00 82.31 117 VAL A CA 1
ATOM 888 C C . VAL A 1 117 ? 24.428 4.485 -32.948 1.00 82.31 117 VAL A C 1
ATOM 890 O O . VAL A 1 117 ? 24.764 4.417 -34.131 1.00 82.31 117 VAL A O 1
ATOM 893 N N . MET A 1 118 ? 23.594 5.431 -32.512 1.00 76.06 118 MET A N 1
ATOM 894 C CA . MET A 1 118 ? 22.988 6.444 -33.367 1.00 76.06 118 MET A CA 1
ATOM 895 C C . MET A 1 118 ? 23.161 7.842 -32.769 1.00 76.06 118 MET A C 1
ATOM 897 O O . MET A 1 118 ? 22.361 8.297 -31.957 1.00 76.06 118 MET A O 1
ATOM 901 N N . GLU A 1 119 ? 24.145 8.571 -33.294 1.00 69.00 119 GLU A N 1
ATOM 902 C CA . GLU A 1 119 ? 24.537 9.932 -32.883 1.00 69.00 119 GLU A CA 1
ATOM 903 C C . GLU A 1 119 ? 23.387 10.965 -32.965 1.00 69.00 119 GLU A C 1
ATOM 905 O O . GLU A 1 119 ? 23.416 12.014 -32.327 1.00 69.00 119 GLU A O 1
ATOM 910 N N . ARG A 1 120 ? 22.325 10.656 -33.727 1.00 66.44 120 ARG A N 1
ATOM 911 C CA . ARG A 1 120 ? 21.112 11.486 -33.859 1.00 66.44 120 ARG A CA 1
ATOM 912 C C . ARG A 1 120 ? 20.128 11.338 -32.693 1.00 66.44 120 ARG A C 1
ATOM 914 O O . ARG A 1 120 ? 19.247 12.181 -32.548 1.00 66.44 120 ARG A O 1
ATOM 921 N N . PHE A 1 121 ? 20.239 10.278 -31.897 1.00 65.75 121 PHE A N 1
ATOM 922 C CA . PHE A 1 121 ? 19.425 10.068 -30.703 1.00 65.75 121 PHE A CA 1
ATOM 923 C C . PHE A 1 121 ? 20.157 10.700 -29.516 1.00 65.75 121 PHE A C 1
ATOM 925 O O . PHE A 1 121 ? 21.025 10.088 -28.898 1.00 65.75 121 PHE A O 1
ATOM 932 N N . SER A 1 122 ? 19.854 11.963 -29.214 1.00 58.53 122 SER A N 1
ATOM 933 C CA . SER A 1 122 ? 20.367 12.594 -27.997 1.00 58.53 122 SER A CA 1
ATOM 934 C C . SER A 1 122 ? 19.498 12.185 -26.808 1.00 58.53 122 SER A C 1
ATOM 936 O O . SER A 1 122 ? 18.289 12.414 -26.816 1.00 58.53 122 SER A O 1
ATOM 938 N N . SER A 1 123 ? 20.114 11.636 -25.760 1.00 57.03 123 SER A N 1
ATOM 939 C CA . SER A 1 123 ? 19.477 11.316 -24.470 1.00 57.03 123 SER A CA 1
ATOM 940 C C . SER A 1 123 ? 18.816 12.528 -23.792 1.00 57.03 123 SER A C 1
ATOM 942 O O . SER A 1 123 ? 17.949 12.369 -22.937 1.00 57.03 123 SER A O 1
ATOM 944 N N . THR A 1 124 ? 19.157 13.747 -24.222 1.00 58.34 124 THR A N 1
ATOM 945 C CA . THR A 1 124 ? 18.552 15.004 -23.750 1.00 58.34 124 THR A CA 1
ATOM 946 C C . THR A 1 124 ? 17.121 15.240 -24.250 1.00 58.34 124 THR A C 1
ATOM 948 O O . THR A 1 124 ? 16.400 16.039 -23.658 1.00 58.34 124 THR A O 1
ATOM 951 N N . LEU A 1 125 ? 16.669 14.530 -25.293 1.00 54.59 125 LEU A N 1
ATOM 952 C CA . LEU A 1 125 ? 15.331 14.711 -25.876 1.00 54.59 125 LEU A CA 1
ATOM 953 C C . LEU A 1 125 ? 14.195 14.131 -25.018 1.00 54.59 125 LEU A C 1
ATOM 955 O O . LEU A 1 125 ? 13.039 14.448 -25.265 1.00 54.59 125 LEU A O 1
ATOM 959 N N . SER A 1 126 ? 14.502 13.300 -24.016 1.00 56.12 126 SER A N 1
ATOM 960 C CA . SER A 1 126 ? 13.484 12.579 -23.229 1.00 56.12 126 SER A CA 1
ATOM 961 C C . SER A 1 126 ? 12.995 13.325 -21.983 1.00 56.12 126 SER A C 1
ATOM 963 O O . SER A 1 126 ? 12.119 12.830 -21.278 1.00 56.12 126 SER A O 1
ATOM 965 N N . VAL A 1 127 ? 13.512 14.526 -21.700 1.00 56.66 127 VAL A N 1
ATOM 966 C CA . VAL A 1 127 ? 13.018 15.355 -20.588 1.00 56.66 127 VAL A CA 1
ATOM 967 C C . VAL A 1 127 ? 11.799 16.147 -21.061 1.00 56.66 127 VAL A C 1
ATOM 969 O O . VAL A 1 127 ? 11.840 17.361 -21.252 1.00 56.66 127 VAL A O 1
ATOM 972 N N . HIS A 1 128 ? 10.687 15.452 -21.283 1.00 59.66 128 HIS A N 1
ATOM 973 C CA . HIS A 1 128 ? 9.402 16.117 -21.442 1.00 59.66 128 HIS A CA 1
ATOM 974 C C . HIS A 1 128 ? 8.812 16.372 -20.057 1.00 59.66 128 HIS A C 1
ATOM 976 O O . HIS A 1 128 ? 8.350 15.458 -19.378 1.00 59.66 128 HIS A O 1
ATOM 982 N N . SER A 1 129 ? 8.838 17.635 -19.630 1.00 57.88 129 SER A N 1
ATOM 983 C CA . SER A 1 129 ? 8.105 18.074 -18.445 1.00 57.88 129 SER A CA 1
ATOM 984 C C . SER A 1 129 ? 6.609 18.013 -18.745 1.00 57.88 129 SER A C 1
ATOM 986 O O . SER A 1 129 ? 6.053 18.876 -19.425 1.00 57.88 129 SER A O 1
ATOM 988 N N . THR A 1 130 ? 5.944 16.965 -18.271 1.00 61.19 130 THR A N 1
ATOM 989 C CA . THR A 1 130 ? 4.487 16.878 -18.336 1.00 61.19 130 THR A CA 1
ATOM 990 C C . THR A 1 130 ? 3.905 17.671 -17.171 1.00 61.19 130 THR A C 1
ATOM 992 O O . THR A 1 130 ? 3.918 17.216 -16.028 1.00 61.19 130 THR A O 1
ATOM 995 N N . THR A 1 131 ? 3.402 18.874 -17.451 1.00 66.31 131 THR A N 1
ATOM 996 C CA . THR A 1 131 ? 2.624 19.647 -16.473 1.00 66.31 131 THR A CA 1
ATOM 997 C C . THR A 1 131 ? 1.188 19.143 -16.491 1.00 66.31 131 THR A C 1
ATOM 999 O O . THR A 1 131 ? 0.466 19.354 -17.464 1.00 66.31 131 THR A O 1
ATOM 1002 N N . TYR A 1 132 ? 0.766 18.472 -15.421 1.00 71.25 132 TYR A N 1
ATOM 1003 C CA . TYR A 1 132 ? -0.617 18.034 -15.259 1.00 71.25 132 TYR A CA 1
ATOM 1004 C C . TYR A 1 132 ? -1.402 19.107 -14.493 1.00 71.25 132 TYR A C 1
ATOM 1006 O O . TYR A 1 132 ? -1.230 19.220 -13.281 1.00 71.25 132 TYR A O 1
ATOM 1014 N N . PRO A 1 133 ? -2.287 19.885 -15.147 1.00 73.12 133 PRO A N 1
ATOM 1015 C CA . PRO A 1 133 ? -2.968 21.022 -14.513 1.00 73.12 133 PRO A CA 1
ATOM 1016 C C . PRO A 1 133 ? -3.919 20.616 -13.376 1.00 73.12 133 PRO A C 1
ATOM 1018 O O . PRO A 1 133 ? -4.320 21.451 -12.574 1.00 73.12 133 PRO A O 1
ATOM 1021 N N . HIS A 1 134 ? -4.289 19.336 -13.309 1.00 76.56 134 HIS A N 1
ATOM 1022 C CA . HIS A 1 134 ? -5.159 18.769 -12.281 1.00 76.56 134 HIS A CA 1
ATOM 1023 C C . HIS A 1 134 ? -4.390 18.144 -11.106 1.00 76.56 134 HIS A C 1
ATOM 1025 O O . HIS A 1 134 ? -5.004 17.788 -10.102 1.00 76.56 134 HIS A O 1
ATOM 1031 N N . VAL A 1 135 ? -3.067 17.989 -11.214 1.00 74.12 135 VAL A N 1
ATOM 1032 C CA . VAL A 1 135 ? -2.234 17.470 -10.126 1.00 74.12 135 VAL A CA 1
ATOM 1033 C C . VAL A 1 135 ? -1.723 18.664 -9.336 1.00 74.12 135 VAL A C 1
ATOM 1035 O O . VAL A 1 135 ? -1.097 19.566 -9.891 1.00 74.12 135 VAL A O 1
ATOM 1038 N N . ALA A 1 136 ? -2.018 18.694 -8.035 1.00 74.06 136 ALA A N 1
ATOM 1039 C CA . ALA A 1 136 ? -1.498 19.739 -7.164 1.00 74.06 136 ALA A CA 1
ATOM 1040 C C . ALA A 1 136 ? 0.041 19.768 -7.263 1.00 74.06 136 ALA A C 1
ATOM 1042 O O . ALA A 1 136 ? 0.658 18.698 -7.214 1.00 74.06 136 ALA A O 1
ATOM 1043 N N . PRO A 1 137 ? 0.669 20.951 -7.404 1.00 72.62 137 PRO A N 1
ATOM 1044 C CA . PRO A 1 137 ? 2.116 21.036 -7.523 1.00 72.62 137 PRO A CA 1
ATOM 1045 C C . PRO A 1 137 ? 2.794 20.361 -6.322 1.00 72.62 137 PRO A C 1
ATOM 1047 O O . PRO A 1 137 ? 2.254 20.434 -5.208 1.00 72.62 137 PRO A O 1
ATOM 1050 N N . PRO A 1 138 ? 3.959 19.713 -6.521 1.00 62.25 138 PRO A N 1
ATOM 1051 C CA . PRO A 1 138 ? 4.689 19.061 -5.443 1.00 62.25 138 PRO A CA 1
ATOM 1052 C C . PRO A 1 138 ? 4.882 20.040 -4.283 1.00 62.25 138 PRO A C 1
ATOM 1054 O O . PRO A 1 138 ? 5.523 21.082 -4.430 1.00 62.25 138 PRO A O 1
ATOM 1057 N N . ARG A 1 139 ? 4.304 19.730 -3.119 1.00 65.75 139 ARG A N 1
ATOM 1058 C CA . ARG A 1 139 ? 4.561 20.501 -1.903 1.00 65.75 139 ARG A CA 1
ATOM 1059 C C . ARG A 1 139 ? 5.947 20.120 -1.409 1.00 65.75 139 ARG A C 1
ATOM 1061 O O . ARG A 1 139 ? 6.114 19.090 -0.762 1.00 65.75 139 ARG A O 1
ATOM 1068 N N . PHE A 1 140 ? 6.937 20.947 -1.726 1.00 58.78 140 PHE A N 1
ATOM 1069 C CA . PHE A 1 140 ? 8.237 20.878 -1.077 1.00 58.78 140 PHE A CA 1
ATOM 1070 C C . PHE A 1 140 ? 8.046 21.207 0.403 1.00 58.78 140 PHE A C 1
ATOM 1072 O O . PHE A 1 140 ? 7.888 22.366 0.780 1.00 58.78 140 PHE A O 1
ATOM 1079 N N . TYR A 1 141 ? 8.031 20.180 1.248 1.00 54.16 141 TYR A N 1
ATOM 1080 C CA . TYR A 1 141 ? 8.289 20.376 2.665 1.00 54.16 141 TYR A CA 1
ATOM 1081 C C . TYR A 1 141 ? 9.792 20.629 2.796 1.00 54.16 141 TYR A C 1
ATOM 1083 O O . TYR A 1 141 ? 10.571 19.743 2.433 1.00 54.16 141 TYR A O 1
ATOM 1091 N N . PRO A 1 142 ? 10.232 21.816 3.252 1.00 54.62 142 PRO A N 1
ATOM 1092 C CA . PRO A 1 142 ? 11.642 22.025 3.518 1.00 54.62 142 PRO A CA 1
ATOM 1093 C C . PRO A 1 142 ? 12.056 21.026 4.598 1.00 54.62 142 PRO A C 1
ATOM 1095 O O . PRO A 1 142 ? 11.550 21.054 5.721 1.00 54.62 142 PRO A O 1
ATOM 1098 N N . SER A 1 143 ? 12.948 20.106 4.236 1.00 44.06 143 SER A N 1
ATOM 1099 C CA . SER A 1 143 ? 13.624 19.270 5.217 1.00 44.06 143 SER A CA 1
ATOM 1100 C C . SER A 1 143 ? 14.384 20.202 6.167 1.00 44.06 143 SER A C 1
ATOM 1102 O O . SER A 1 143 ? 15.138 21.052 5.686 1.00 44.06 143 SER A O 1
ATOM 1104 N N . PRO A 1 144 ? 14.243 20.074 7.498 1.00 52.03 144 PRO A N 1
ATOM 1105 C CA . PRO A 1 144 ? 14.967 20.915 8.452 1.00 52.03 144 PRO A CA 1
ATOM 1106 C C . PRO A 1 144 ? 16.491 20.664 8.466 1.00 52.03 144 PRO A C 1
ATOM 1108 O O . PRO A 1 144 ? 17.180 21.183 9.339 1.00 52.03 144 PRO A O 1
ATOM 1111 N N . ALA A 1 145 ? 17.031 19.882 7.522 1.00 52.88 145 ALA A N 1
ATOM 1112 C CA . ALA A 1 145 ? 18.423 19.441 7.500 1.00 52.88 145 ALA A CA 1
ATOM 1113 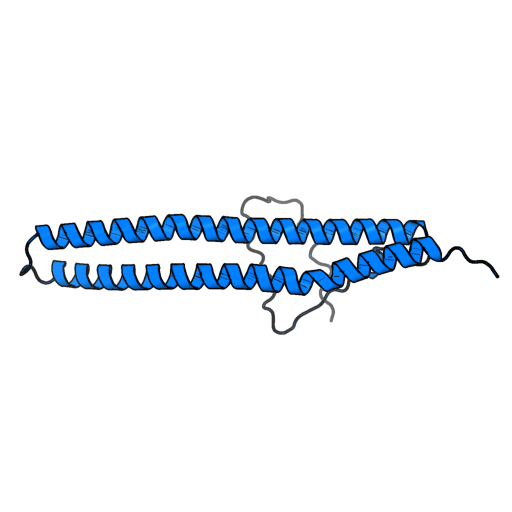C C . ALA A 1 145 ? 19.270 19.943 6.310 1.00 52.88 145 ALA A C 1
ATOM 1115 O O . ALA A 1 145 ? 20.372 19.435 6.124 1.00 52.88 145 ALA A O 1
ATOM 1116 N N . SER A 1 146 ? 18.834 20.931 5.516 1.00 45.44 146 SER A N 1
ATOM 1117 C CA . SER A 1 146 ? 19.722 21.556 4.514 1.00 45.44 146 SER A CA 1
ATOM 1118 C C . SER A 1 146 ? 19.898 23.051 4.762 1.00 45.44 146 SER A C 1
ATOM 1120 O O . SER A 1 146 ? 19.220 23.908 4.193 1.00 45.44 146 SER A O 1
ATOM 1122 N N . THR A 1 147 ? 20.840 23.374 5.637 1.00 48.53 147 THR A N 1
ATOM 1123 C CA . THR A 1 147 ? 21.338 24.731 5.828 1.00 48.53 147 THR A CA 1
ATOM 1124 C C . THR A 1 147 ? 22.178 25.152 4.610 1.00 48.53 147 THR A C 1
ATOM 1126 O O . THR A 1 147 ? 23.249 24.613 4.359 1.00 48.53 147 THR A O 1
ATOM 1129 N N . ALA A 1 148 ? 21.684 26.165 3.894 1.00 47.78 148 ALA A N 1
ATOM 1130 C CA . ALA A 1 148 ? 22.450 27.274 3.306 1.00 47.78 148 ALA A CA 1
ATOM 1131 C C . ALA A 1 148 ? 23.336 27.115 2.040 1.00 47.78 148 ALA A C 1
ATOM 1133 O O . ALA A 1 148 ? 24.074 28.057 1.763 1.00 47.78 148 ALA A O 1
ATOM 1134 N N . ALA A 1 149 ? 23.244 26.061 1.215 1.00 45.00 149 ALA A N 1
ATOM 1135 C CA . ALA A 1 149 ? 24.052 25.994 -0.028 1.00 45.00 149 ALA A CA 1
ATOM 1136 C C . ALA A 1 149 ? 23.284 25.968 -1.371 1.00 45.00 149 ALA A C 1
ATOM 1138 O O . ALA A 1 149 ? 23.810 26.468 -2.361 1.00 45.00 149 ALA A O 1
ATOM 1139 N N . ASP A 1 150 ? 22.032 25.500 -1.427 1.00 39.66 150 ASP A N 1
ATOM 1140 C CA . ASP A 1 150 ? 21.362 25.218 -2.719 1.00 39.66 150 ASP A CA 1
ATOM 1141 C C . ASP A 1 150 ? 20.282 26.231 -3.146 1.00 39.66 150 ASP A C 1
ATOM 1143 O O . ASP A 1 150 ? 19.469 25.971 -4.032 1.00 39.66 150 ASP A O 1
ATOM 1147 N N . ALA A 1 151 ? 20.275 27.435 -2.568 1.00 42.47 151 ALA A N 1
ATOM 1148 C CA . ALA A 1 151 ? 19.285 28.462 -2.917 1.00 42.47 151 ALA A CA 1
ATOM 1149 C C . ALA A 1 151 ? 19.483 29.084 -4.320 1.00 42.47 151 ALA A C 1
ATOM 1151 O O . ALA A 1 151 ? 18.612 29.812 -4.791 1.00 42.47 151 ALA A O 1
ATOM 1152 N N . SER A 1 152 ? 20.596 28.800 -5.009 1.00 38.47 152 SER A N 1
ATOM 1153 C CA . SER A 1 152 ? 20.934 29.462 -6.281 1.00 38.47 152 SER A CA 1
ATOM 1154 C C . SER A 1 152 ? 20.378 28.774 -7.538 1.00 38.47 152 SER A C 1
ATOM 1156 O O . SER A 1 152 ? 20.390 29.371 -8.610 1.00 38.47 152 SER A O 1
ATOM 1158 N N . ALA A 1 153 ? 19.855 27.546 -7.447 1.00 40.97 153 ALA A N 1
ATOM 1159 C CA . ALA A 1 153 ? 19.401 26.801 -8.632 1.00 40.97 153 ALA A CA 1
ATOM 1160 C C . ALA A 1 153 ? 17.887 26.903 -8.918 1.00 40.97 153 ALA A C 1
ATOM 1162 O O . ALA A 1 153 ? 17.441 26.523 -9.997 1.00 40.97 153 ALA A O 1
ATOM 1163 N N . CYS A 1 154 ? 17.080 27.421 -7.985 1.00 40.81 154 CYS A N 1
ATOM 1164 C CA . CYS A 1 154 ? 15.612 27.334 -8.069 1.00 40.81 154 CYS A CA 1
ATOM 1165 C C . CYS A 1 154 ? 14.901 28.569 -8.661 1.00 40.81 154 CYS A C 1
ATOM 1167 O O . CYS A 1 154 ? 13.677 28.569 -8.758 1.00 40.81 154 CYS A O 1
ATOM 1169 N N . LEU A 1 155 ? 15.623 29.620 -9.068 1.00 42.50 155 LEU A N 1
ATOM 1170 C CA . LEU A 1 155 ? 15.017 30.904 -9.463 1.00 42.50 155 LEU A CA 1
ATOM 1171 C C . LEU A 1 155 ? 14.851 31.133 -10.978 1.00 42.50 155 LEU A C 1
ATOM 1173 O O . LEU A 1 155 ? 14.486 32.235 -11.375 1.00 42.50 155 LEU A O 1
ATOM 1177 N N . LEU A 1 156 ? 15.075 30.130 -11.837 1.00 44.41 156 LEU A N 1
ATOM 1178 C CA . LEU A 1 156 ? 15.051 30.325 -13.300 1.00 44.41 156 LEU A CA 1
ATOM 1179 C C . LEU A 1 156 ? 13.924 29.626 -14.076 1.00 44.41 156 LEU A C 1
ATOM 1181 O O . LEU A 1 156 ? 14.034 29.487 -15.290 1.00 44.41 156 LEU A O 1
ATOM 1185 N N . LEU A 1 157 ? 12.806 29.259 -13.445 1.00 44.41 157 LEU A N 1
ATOM 1186 C CA . LEU A 1 157 ? 11.621 28.816 -14.198 1.00 44.41 157 LEU A CA 1
ATOM 1187 C C . LEU A 1 157 ? 10.327 29.484 -13.712 1.00 44.41 157 LEU A C 1
ATOM 1189 O O . LEU A 1 157 ? 9.429 28.854 -13.163 1.00 44.41 157 LEU A O 1
ATOM 1193 N N . VAL A 1 158 ? 10.224 30.786 -13.973 1.00 43.53 158 VAL A N 1
ATOM 1194 C CA . VAL A 1 158 ? 8.932 31.465 -14.124 1.00 43.53 158 VAL A CA 1
ATOM 1195 C C . VAL A 1 158 ? 8.888 32.017 -15.548 1.00 43.53 158 VAL A C 1
ATOM 1197 O O . VAL A 1 158 ? 9.635 32.953 -15.833 1.00 43.53 158 VAL A O 1
ATOM 1200 N N . PRO A 1 159 ? 8.073 31.469 -16.465 1.00 48.00 159 PRO A N 1
ATOM 1201 C CA . PRO A 1 159 ? 7.774 32.160 -17.706 1.00 48.00 159 PRO A CA 1
ATOM 1202 C C . PRO A 1 159 ? 6.583 33.104 -17.488 1.00 48.00 159 PRO A C 1
ATOM 1204 O O . PRO A 1 159 ? 5.541 32.700 -16.967 1.00 48.00 159 PRO A O 1
ATOM 1207 N N . THR A 1 160 ? 6.771 34.366 -17.873 1.00 42.88 160 THR A N 1
ATOM 1208 C CA . THR A 1 160 ? 5.696 35.252 -18.352 1.00 42.88 160 THR A CA 1
ATOM 1209 C C . THR A 1 160 ? 5.113 34.729 -19.653 1.00 42.88 160 THR A C 1
ATOM 1211 O O . THR A 1 160 ? 5.932 34.260 -20.478 1.00 42.88 160 THR A O 1
#